Protein AF-K1UH95-F1 (afdb_monomer)

Organism: NCBI:txid408170

InterPro domains:
  IPR018527 Rubredoxin, iron-binding site [PS00202] (100-110)
  IPR019832 Manganese/iron superoxide dismutase, C-terminal [PF02777] (1-65)
  IPR019833 Manganese/iron superoxide dismutase, binding site [PS00088] (32-39)
  IPR024934 Rubredoxin-like domain [PS50903] (68-119)
  IPR024935 Rubredoxin domain [PF00301] (70-116)
  IPR024935 Rubredoxin domain [PR00163] (70-86)
  IPR024935 Rubredoxin domain [PR00163] (100-116)
  IPR024935 Rubredoxin domain [cd00730] (70-117)
  IPR036314 Manganese/iron superoxide dismutase, C-terminal domain superfamily [G3DSA:3.55.40.20] (1-72)
  IPR036314 Manganese/iron superoxide dismutase, C-terminal domain superfamily [SSF54719] (4-67)

Solvent-accessible surface area (backbone atoms only — not comparable to full-atom values)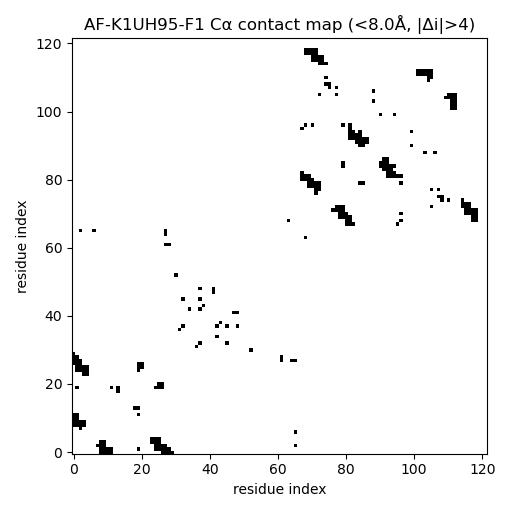: 7630 Å² total; per-residue (Å²): 60,29,23,45,91,86,66,53,76,43,83,72,88,63,68,90,88,56,58,57,58,85,74,66,26,50,76,46,49,85,82,82,83,56,59,92,73,44,34,90,86,41,53,92,39,59,70,59,49,57,56,54,48,70,78,66,62,62,59,66,64,37,43,58,64,74,47,72,72,34,31,29,32,77,88,74,68,49,67,49,39,20,75,61,33,41,64,91,83,70,36,53,60,62,45,47,73,86,75,51,63,84,85,48,47,44,92,88,77,62,48,49,65,86,53,46,41,77,57,80,87,126

Radius of gyration: 19.61 Å; Cα contacts (8 Å, |Δi|>4): 148; chains: 1; bounding box: 41×27×52 Å

Secondary structure (DSSP, 8-state):
-EE-TT--EE----STT--GGGGT-EE------SHHHHHHHHTT-HHHHHHHHHHH--HHHHHHHHSPPPEEETTT--EE-TTT-BGGGTBPTT--GGGS-TT-B-TTT--BGGGEEE----

Sequence (122 aa):
LAADKDGKLQIISESNAGNPMTKGLKPVMTIDVWEHAYYIDYRNRRADFIKSYWELIDWDKVADRIFPRKYHCTACDYVYDPAKGDPESGIAPGTAFEDIPDDWVCPVCGLYKDSFKIVEEK

pLDDT: mean 89.4, std 6.9, range [43.38, 96.25]

Nearest PDB structures (foldseek):
  5ai2-assembly1_A  TM=9.650E-01  e=1.192E-07  Pyrococcus furiosus
  6gpx-assembly1_A  TM=6.307E-01  e=5.463E-08  Homo sapiens
  4xnw-assembly1_A  TM=5.407E-01  e=2.503E-08  Homo sapiens
  6knm-assembly1_B  TM=5.527E-01  e=3.698E-08  Homo sapiens
  7sus-assembly1_A  TM=5.806E-01  e=9.810E-08  Homo sapiens

Foldseek 3Di:
DWAAPVLDDDDDDDPDPDDCVVVRIHDLDDDDQPCVVPCVPQNVNSVVVVVVVVVVDPVVSSCVSRAQWWKAQQPPRDIAGQQPFDVVQPGHHNQHLVNDDQCDADPPPRHTSVRIDTDPPD

Mean predicted aligned error: 7.24 Å

Structure (mmCIF, N/CA/C/O backbone):
data_AF-K1UH95-F1
#
_entry.id   AF-K1UH95-F1
#
loop_
_atom_site.group_PDB
_atom_site.id
_atom_site.type_symbol
_atom_site.label_atom_id
_atom_site.label_alt_id
_atom_site.label_comp_id
_atom_site.label_asym_id
_atom_site.label_entity_id
_atom_site.label_seq_id
_atom_site.pdbx_PDB_ins_code
_atom_site.Cartn_x
_atom_site.Cartn_y
_atom_site.Cartn_z
_atom_site.occupancy
_atom_site.B_iso_or_equiv
_atom_site.auth_seq_id
_atom_site.auth_comp_id
_atom_site.auth_asym_id
_atom_site.auth_atom_id
_atom_site.pdbx_PDB_model_num
ATOM 1 N N . LEU A 1 1 ? 3.788 3.549 -7.316 1.00 93.38 1 LEU A N 1
ATOM 2 C CA . LEU A 1 1 ? 2.508 4.008 -6.734 1.00 93.38 1 LEU A CA 1
ATOM 3 C C . LEU A 1 1 ? 2.734 4.312 -5.263 1.00 93.38 1 LEU A C 1
ATOM 5 O O . LEU A 1 1 ? 3.221 3.445 -4.541 1.00 93.38 1 LEU A O 1
A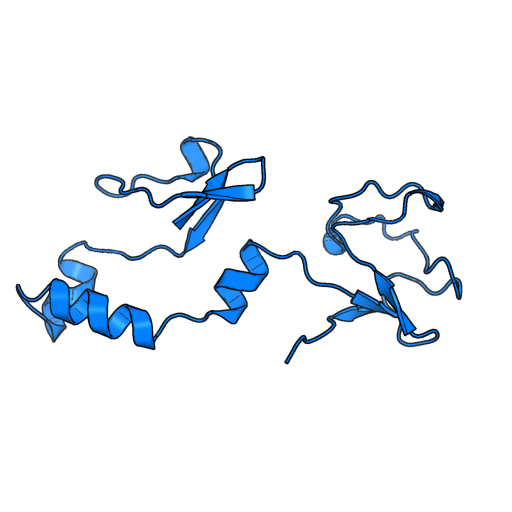TOM 9 N N . ALA A 1 2 ? 2.414 5.523 -4.831 1.00 93.94 2 ALA A N 1
ATOM 10 C CA . ALA A 1 2 ? 2.517 5.937 -3.438 1.00 93.94 2 ALA A CA 1
ATOM 11 C C . ALA A 1 2 ? 1.265 6.719 -3.024 1.00 93.94 2 ALA A C 1
ATOM 13 O O . ALA A 1 2 ? 0.624 7.336 -3.875 1.00 93.94 2 ALA A O 1
ATOM 14 N N . ALA A 1 3 ? 0.935 6.684 -1.738 1.00 93.06 3 ALA A N 1
ATOM 15 C CA . ALA A 1 3 ? -0.131 7.473 -1.134 1.00 93.06 3 ALA A CA 1
ATOM 16 C C . ALA A 1 3 ? 0.466 8.643 -0.341 1.00 93.06 3 ALA A C 1
ATOM 18 O O . ALA A 1 3 ? 1.519 8.490 0.288 1.00 93.06 3 ALA A O 1
ATOM 19 N N . ASP A 1 4 ? -0.182 9.803 -0.380 1.00 90.44 4 ASP A N 1
ATOM 20 C CA . ASP A 1 4 ? 0.096 10.889 0.561 1.00 90.44 4 ASP A CA 1
ATOM 21 C C . ASP A 1 4 ? -0.635 10.682 1.902 1.00 90.44 4 ASP A C 1
ATOM 23 O O . ASP A 1 4 ? -1.256 9.644 2.141 1.00 90.44 4 ASP A O 1
ATOM 27 N N . LYS A 1 5 ? -0.519 11.662 2.806 1.00 84.75 5 LYS A N 1
ATOM 28 C CA . LYS A 1 5 ? -1.142 11.614 4.139 1.00 84.75 5 LYS A CA 1
ATOM 29 C C . LYS A 1 5 ? -2.670 11.637 4.092 1.00 84.75 5 LYS A C 1
ATOM 31 O O . LYS A 1 5 ? -3.293 11.132 5.018 1.00 84.75 5 LYS A O 1
ATOM 36 N N . ASP A 1 6 ? -3.244 12.178 3.023 1.00 84.00 6 ASP A N 1
ATOM 37 C CA . ASP A 1 6 ? -4.690 12.271 2.819 1.00 84.00 6 ASP A CA 1
ATOM 38 C C . ASP A 1 6 ? -5.238 11.023 2.098 1.00 84.00 6 ASP A C 1
ATOM 40 O O . ASP A 1 6 ? -6.423 10.946 1.773 1.00 84.00 6 ASP A O 1
ATOM 44 N N . GLY A 1 7 ? -4.378 10.032 1.824 1.00 83.62 7 GLY A N 1
ATOM 45 C CA . GLY A 1 7 ? -4.732 8.805 1.114 1.00 83.62 7 GLY A CA 1
ATOM 46 C C . GLY A 1 7 ? -4.836 8.975 -0.403 1.00 83.62 7 GLY A C 1
ATOM 47 O O . GLY A 1 7 ? -5.237 8.038 -1.099 1.00 83.62 7 GLY A O 1
ATOM 48 N N . LYS A 1 8 ? -4.455 10.132 -0.958 1.00 89.75 8 LYS A N 1
ATOM 49 C CA . LYS A 1 8 ? -4.472 10.356 -2.403 1.00 89.75 8 LYS A CA 1
ATOM 50 C C . LYS A 1 8 ? -3.315 9.609 -3.055 1.00 89.75 8 LYS A C 1
ATOM 52 O O . LYS A 1 8 ? -2.149 9.728 -2.674 1.00 89.75 8 LYS A O 1
ATOM 57 N N . LEU A 1 9 ? -3.653 8.839 -4.084 1.00 93.38 9 LEU A N 1
ATOM 58 C CA . LEU A 1 9 ? -2.703 8.019 -4.822 1.00 93.38 9 LEU A CA 1
ATOM 59 C C . LEU A 1 9 ? -1.996 8.823 -5.915 1.00 93.38 9 LEU A C 1
ATOM 61 O O . LEU A 1 9 ? -2.620 9.579 -6.662 1.00 93.38 9 LEU A O 1
ATOM 65 N N . GLN A 1 10 ? -0.693 8.596 -6.052 1.00 94.44 10 GLN A N 1
ATOM 66 C CA . GLN A 1 10 ? 0.133 9.175 -7.105 1.00 94.44 10 GLN A CA 1
ATOM 67 C C . GLN A 1 10 ? 1.166 8.184 -7.651 1.00 94.44 10 GLN A C 1
ATOM 69 O O . GLN A 1 10 ? 1.712 7.327 -6.945 1.00 94.44 10 GLN A O 1
ATOM 74 N N . ILE A 1 11 ? 1.448 8.310 -8.946 1.00 94.50 11 ILE A N 1
ATOM 75 C CA . ILE A 1 11 ? 2.534 7.594 -9.611 1.00 94.50 11 ILE A CA 1
ATOM 76 C C . ILE A 1 11 ? 3.754 8.504 -9.581 1.00 94.50 11 ILE A C 1
ATOM 78 O O . ILE A 1 11 ? 3.713 9.616 -10.098 1.00 94.50 11 ILE A O 1
ATOM 82 N N . ILE A 1 12 ? 4.836 8.018 -8.978 1.00 93.56 12 ILE A N 1
ATOM 83 C CA . ILE A 1 12 ? 6.108 8.728 -8.928 1.00 93.56 12 ILE A CA 1
ATOM 84 C C . ILE A 1 12 ? 7.206 7.828 -9.477 1.00 93.56 12 ILE A C 1
ATOM 86 O O . ILE A 1 12 ? 7.197 6.616 -9.247 1.00 93.56 12 ILE A O 1
ATOM 90 N N . SER A 1 13 ? 8.134 8.433 -10.206 1.00 92.75 13 SER A N 1
ATOM 91 C CA . SER A 1 13 ? 9.373 7.810 -10.656 1.00 92.75 13 SER A CA 1
ATOM 92 C C . SER A 1 13 ? 10.528 8.435 -9.890 1.00 92.75 13 SER A C 1
ATOM 94 O O . SER A 1 13 ? 10.665 9.659 -9.884 1.00 92.75 13 SER A O 1
ATOM 96 N N . GLU A 1 14 ? 11.367 7.611 -9.280 1.00 91.56 14 GLU A N 1
ATOM 97 C CA . GLU A 1 14 ? 12.588 8.062 -8.618 1.00 91.56 14 GLU A CA 1
ATOM 98 C C . GLU A 1 14 ? 13.809 7.652 -9.439 1.00 91.56 14 GLU A C 1
ATOM 100 O O . GLU A 1 14 ? 13.784 6.658 -10.167 1.00 91.56 14 GLU A O 1
ATOM 105 N N . SER A 1 15 ? 14.887 8.425 -9.325 1.00 90.62 15 SER A N 1
ATOM 106 C CA . SER A 1 15 ? 16.181 8.031 -9.868 1.00 90.62 15 SER A CA 1
ATOM 107 C C . SER A 1 15 ? 16.915 7.121 -8.887 1.00 90.62 15 SER A C 1
ATOM 109 O O . SER A 1 15 ? 16.811 7.257 -7.665 1.00 90.62 15 SER A O 1
ATOM 111 N N . ASN A 1 16 ? 17.708 6.205 -9.436 1.00 90.75 16 ASN A N 1
ATOM 112 C CA . ASN A 1 16 ? 18.525 5.263 -8.682 1.00 90.75 16 ASN A CA 1
ATOM 113 C C . ASN A 1 16 ? 17.710 4.470 -7.636 1.00 90.75 16 ASN A C 1
ATOM 115 O O . ASN A 1 16 ? 16.731 3.826 -7.994 1.00 90.75 16 ASN A O 1
ATOM 119 N N . ALA A 1 17 ? 18.121 4.515 -6.366 1.00 88.69 17 ALA A N 1
ATOM 120 C CA . ALA A 1 17 ? 17.435 3.903 -5.226 1.00 88.69 17 ALA A CA 1
ATOM 121 C C . ALA A 1 17 ? 16.612 4.932 -4.423 1.00 88.69 17 ALA A C 1
ATOM 123 O O . ALA A 1 17 ? 16.483 4.824 -3.201 1.00 88.69 17 ALA A O 1
ATOM 124 N N . GLY A 1 18 ? 16.110 5.980 -5.085 1.00 90.44 18 GLY A N 1
ATOM 125 C CA . GLY A 1 18 ? 15.267 6.982 -4.441 1.00 90.44 18 GLY A CA 1
ATOM 126 C C . GLY A 1 18 ? 14.015 6.356 -3.822 1.00 90.44 18 GLY A C 1
ATOM 127 O O . GLY A 1 18 ? 13.445 5.399 -4.345 1.00 90.44 18 GLY A O 1
ATOM 128 N N . ASN A 1 19 ? 13.603 6.887 -2.670 1.00 91.50 19 ASN A N 1
ATOM 129 C CA . ASN A 1 19 ? 12.582 6.274 -1.830 1.00 91.50 19 ASN A CA 1
ATOM 130 C C . ASN A 1 19 ? 11.461 7.279 -1.503 1.00 91.50 19 ASN A C 1
ATOM 132 O O . ASN A 1 19 ? 11.744 8.283 -0.848 1.00 91.50 19 ASN A O 1
ATOM 136 N N . PRO A 1 20 ? 10.196 7.008 -1.885 1.00 92.75 20 PRO A N 1
ATOM 137 C CA . PRO A 1 20 ? 9.051 7.876 -1.589 1.00 92.75 20 PRO A CA 1
ATOM 138 C C . PRO A 1 20 ? 8.899 8.233 -0.101 1.00 92.75 20 PRO A C 1
ATOM 140 O O . PRO A 1 20 ? 8.401 9.311 0.228 1.00 92.75 20 PRO A O 1
ATOM 143 N N . MET A 1 21 ? 9.353 7.359 0.803 1.00 92.44 21 MET A N 1
ATOM 144 C CA . MET A 1 21 ? 9.249 7.568 2.250 1.00 92.44 21 MET A CA 1
ATOM 145 C C . MET A 1 21 ? 10.025 8.799 2.728 1.00 92.44 21 MET A C 1
ATOM 147 O O . MET A 1 21 ?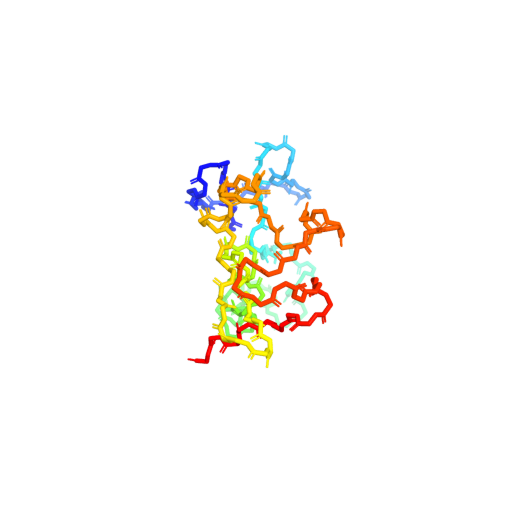 9.594 9.456 3.672 1.00 92.44 21 MET A O 1
ATOM 151 N N . THR A 1 22 ? 11.115 9.185 2.053 1.00 92.69 22 THR A N 1
ATOM 152 C CA . THR A 1 22 ? 11.868 10.407 2.402 1.00 92.69 22 THR A CA 1
ATOM 153 C C . THR A 1 22 ? 11.083 11.686 2.105 1.00 92.69 22 THR A C 1
ATOM 155 O O . THR A 1 22 ? 11.399 12.742 2.646 1.00 92.69 22 THR A O 1
ATOM 158 N N . LYS A 1 23 ? 10.030 11.588 1.284 1.00 90.88 23 LYS A N 1
ATOM 159 C CA . LYS A 1 23 ? 9.104 12.675 0.934 1.00 90.88 23 LYS A CA 1
ATOM 160 C C . LYS A 1 23 ? 7.802 12.609 1.744 1.00 90.88 23 LYS A C 1
ATOM 162 O O . LYS A 1 23 ? 6.847 13.309 1.423 1.00 90.88 23 LYS A O 1
ATOM 167 N N . GLY A 1 24 ? 7.747 11.762 2.777 1.00 91.19 24 GLY A N 1
ATOM 168 C CA . GLY A 1 24 ? 6.559 11.571 3.611 1.00 91.19 24 GLY A CA 1
ATOM 169 C C . GLY A 1 24 ? 5.422 10.818 2.915 1.00 91.19 24 GLY A C 1
ATOM 170 O O . GLY A 1 24 ? 4.276 10.934 3.342 1.00 91.19 24 GLY A O 1
ATOM 171 N N . LEU A 1 25 ? 5.725 10.078 1.844 1.00 93.38 25 LEU A N 1
ATOM 172 C CA . LEU A 1 25 ? 4.755 9.273 1.109 1.00 93.38 25 LEU A CA 1
ATOM 173 C C . LEU A 1 25 ? 4.828 7.810 1.539 1.00 93.38 25 LEU A C 1
ATOM 175 O O . LEU A 1 25 ? 5.914 7.271 1.765 1.00 93.38 25 LEU A O 1
ATOM 179 N N . LYS A 1 26 ? 3.679 7.138 1.571 1.00 91.62 26 LYS A N 1
ATOM 180 C CA . LYS A 1 26 ? 3.593 5.700 1.825 1.00 91.62 26 LYS A CA 1
ATOM 181 C C . LYS A 1 26 ? 3.722 4.941 0.498 1.00 91.62 26 LYS A C 1
ATOM 183 O O . LYS A 1 26 ? 2.836 5.072 -0.349 1.00 91.62 26 LYS A O 1
ATOM 188 N N . PRO A 1 27 ? 4.789 4.158 0.262 1.00 93.62 27 PRO A N 1
ATOM 189 C CA . PRO A 1 27 ? 4.888 3.327 -0.933 1.00 93.62 27 PRO A CA 1
ATOM 190 C C . PRO A 1 27 ? 3.840 2.210 -0.882 1.00 93.62 27 PRO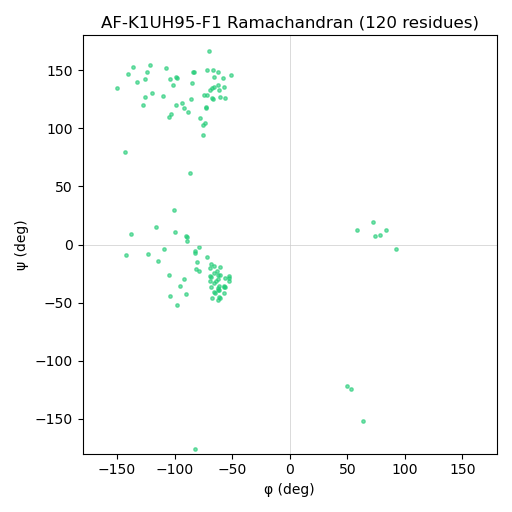 A C 1
ATOM 192 O O . PRO A 1 27 ? 3.765 1.454 0.084 1.00 93.62 27 PRO A O 1
ATOM 195 N N . VAL A 1 28 ? 3.034 2.108 -1.936 1.00 94.06 28 VAL A N 1
ATOM 196 C CA . VAL A 1 28 ? 1.949 1.121 -2.039 1.00 94.06 28 VAL A CA 1
ATOM 197 C C . VAL A 1 28 ? 2.340 -0.021 -2.978 1.00 94.06 28 VAL A C 1
ATOM 199 O O . VAL A 1 28 ? 2.134 -1.191 -2.668 1.00 94.06 28 VAL A O 1
ATOM 202 N N . MET A 1 29 ? 2.936 0.316 -4.121 1.00 94.75 29 MET A N 1
ATOM 203 C CA . MET A 1 29 ? 3.410 -0.639 -5.121 1.00 94.75 29 MET A CA 1
ATOM 204 C C . MET A 1 29 ? 4.616 -0.046 -5.845 1.00 94.75 29 MET A C 1
ATOM 206 O O . MET A 1 29 ? 4.578 1.117 -6.268 1.00 94.75 29 MET A O 1
ATOM 210 N N . THR A 1 30 ? 5.660 -0.850 -6.020 1.00 94.25 30 THR A N 1
ATOM 211 C CA . THR A 1 30 ? 6.924 -0.436 -6.636 1.00 94.25 30 THR A CA 1
ATOM 212 C C . THR A 1 30 ? 7.341 -1.460 -7.681 1.00 94.25 30 THR A C 1
ATOM 214 O O . THR A 1 30 ? 7.212 -2.662 -7.459 1.00 94.25 30 THR A O 1
ATOM 217 N N . ILE A 1 31 ? 7.858 -0.967 -8.802 1.00 95.12 31 ILE A N 1
ATOM 218 C CA . ILE A 1 31 ? 8.487 -1.767 -9.848 1.00 95.12 31 ILE A CA 1
ATOM 219 C C . ILE A 1 31 ? 9.932 -1.298 -10.002 1.00 95.12 31 ILE A C 1
ATOM 221 O O . ILE A 1 31 ? 10.181 -0.096 -10.109 1.00 95.12 31 ILE A O 1
ATOM 225 N N . ASP A 1 32 ? 10.871 -2.240 -9.991 1.00 94.94 32 ASP A N 1
ATOM 226 C CA . ASP A 1 32 ? 12.268 -1.960 -10.303 1.00 94.94 32 ASP A CA 1
ATOM 227 C C . ASP A 1 32 ? 12.482 -2.034 -11.819 1.00 94.94 32 ASP A C 1
ATOM 229 O O . ASP A 1 32 ? 12.134 -3.022 -12.461 1.00 94.94 32 ASP A O 1
ATOM 233 N N . VAL A 1 33 ? 13.026 -0.963 -12.396 1.00 94.44 33 VAL A N 1
ATOM 234 C CA . VAL A 1 33 ? 13.296 -0.829 -13.835 1.00 94.44 33 VAL A CA 1
ATOM 235 C C . VAL A 1 33 ? 14.790 -0.694 -14.144 1.00 94.44 33 VAL A C 1
ATOM 237 O O . VAL A 1 33 ? 15.155 -0.310 -15.264 1.00 94.44 33 VAL A O 1
ATOM 240 N N . TRP A 1 34 ? 15.664 -1.011 -13.187 1.00 94.75 34 TRP A N 1
ATOM 241 C CA . TRP A 1 34 ? 17.086 -1.204 -13.452 1.00 94.75 34 TRP A CA 1
ATOM 242 C C . TRP A 1 34 ? 17.295 -2.430 -14.339 1.00 94.75 34 TRP A C 1
ATOM 244 O O . TRP A 1 34 ? 16.591 -3.429 -14.221 1.00 94.75 34 TRP A O 1
ATOM 254 N N . GLU A 1 35 ? 18.279 -2.374 -15.240 1.00 94.69 35 GLU A N 1
ATOM 255 C CA . GLU A 1 35 ? 18.516 -3.464 -16.196 1.00 94.69 35 GLU A CA 1
ATOM 256 C C . GLU A 1 35 ? 18.748 -4.801 -15.482 1.00 94.69 35 GLU A C 1
ATOM 258 O O . GLU A 1 35 ? 18.211 -5.816 -15.909 1.00 94.69 35 GLU A O 1
ATOM 263 N N . HIS A 1 36 ? 19.428 -4.819 -14.333 1.00 95.12 36 HIS A N 1
ATOM 264 C CA . HIS A 1 36 ? 19.647 -6.062 -13.587 1.00 95.12 36 HIS A CA 1
ATOM 265 C C . HIS A 1 36 ? 18.356 -6.770 -13.132 1.00 95.12 36 HIS A C 1
ATOM 267 O O . HIS A 1 36 ? 18.410 -7.964 -12.856 1.00 95.12 36 HIS A O 1
ATOM 273 N N . ALA A 1 37 ? 17.210 -6.081 -13.082 1.00 94.62 37 ALA A N 1
ATOM 274 C CA . ALA A 1 37 ? 15.938 -6.668 -12.672 1.00 94.62 37 ALA A CA 1
ATOM 275 C C . ALA A 1 37 ? 15.269 -7.493 -13.787 1.00 94.62 37 ALA A C 1
ATOM 277 O O . ALA A 1 37 ? 14.456 -8.361 -13.490 1.00 94.62 37 ALA A O 1
ATOM 278 N N . TYR A 1 38 ? 15.596 -7.240 -15.063 1.00 95.94 38 TYR A N 1
ATOM 279 C CA . TYR A 1 38 ? 14.907 -7.879 -16.197 1.00 95.94 38 TYR A CA 1
ATOM 280 C C . TYR A 1 38 ? 15.798 -8.264 -17.382 1.00 95.94 38 TYR A C 1
ATOM 282 O O . TYR A 1 38 ? 15.330 -8.927 -18.309 1.00 95.94 38 TYR A O 1
ATOM 290 N N . TYR A 1 39 ? 17.070 -7.862 -17.416 1.00 95.25 39 TYR A N 1
ATOM 291 C CA . TYR A 1 39 ? 17.899 -8.007 -18.615 1.00 95.25 39 TYR A CA 1
ATOM 292 C C . TYR A 1 39 ? 18.135 -9.469 -19.002 1.00 95.25 39 TYR A C 1
ATOM 294 O O . TYR A 1 39 ? 18.243 -9.759 -20.194 1.00 95.25 39 TYR A O 1
ATOM 302 N N . ILE A 1 40 ? 18.185 -10.394 -18.035 1.00 95.62 40 ILE A N 1
ATOM 303 C CA . ILE A 1 40 ? 18.387 -11.830 -18.292 1.00 95.62 40 ILE A CA 1
ATOM 304 C C . ILE A 1 40 ? 17.237 -12.419 -19.126 1.00 95.62 40 ILE A C 1
ATOM 306 O O . ILE A 1 40 ? 17.513 -13.156 -20.074 1.00 95.62 40 ILE A O 1
ATOM 310 N N . ASP A 1 41 ? 15.994 -12.017 -18.869 1.00 94.69 41 ASP A N 1
ATOM 311 C CA . ASP A 1 41 ? 14.817 -12.563 -19.557 1.00 94.69 41 ASP A CA 1
ATOM 312 C C . ASP A 1 41 ? 14.381 -11.700 -20.754 1.00 94.69 41 ASP A C 1
ATOM 314 O O . ASP A 1 41 ? 13.983 -12.202 -21.809 1.00 94.69 41 ASP A O 1
ATOM 318 N N . TYR A 1 42 ? 14.513 -10.376 -20.634 1.00 95.31 42 TYR A N 1
ATOM 319 C CA . TYR A 1 42 ? 13.933 -9.420 -21.582 1.00 95.31 42 TYR A CA 1
ATOM 320 C C . TYR A 1 42 ? 14.969 -8.614 -22.377 1.00 95.31 42 TYR A C 1
ATOM 322 O O . TYR A 1 42 ? 14.615 -8.028 -23.403 1.00 95.31 42 TYR A O 1
ATOM 330 N N . ARG A 1 43 ? 16.250 -8.609 -21.980 1.00 95.12 43 ARG A N 1
ATOM 331 C CA . ARG A 1 43 ? 17.313 -7.771 -22.577 1.00 95.12 43 ARG A CA 1
ATOM 332 C C . ARG A 1 43 ? 16.858 -6.305 -22.662 1.00 95.12 43 ARG A C 1
ATOM 334 O O . ARG A 1 43 ? 16.484 -5.721 -21.654 1.00 95.12 43 ARG A O 1
ATOM 341 N N . ASN A 1 44 ? 16.837 -5.715 -23.855 1.00 94.31 44 ASN A N 1
ATOM 342 C CA . ASN A 1 44 ? 16.401 -4.339 -24.107 1.00 94.31 44 ASN A CA 1
ATOM 343 C C . ASN A 1 44 ? 14.868 -4.157 -24.138 1.00 94.31 44 ASN A C 1
ATOM 345 O O . ASN A 1 44 ? 14.388 -3.033 -24.299 1.00 94.31 44 ASN A O 1
ATOM 349 N N . ARG A 1 45 ? 14.075 -5.226 -23.988 1.00 95.94 45 ARG A N 1
ATOM 350 C CA . ARG A 1 45 ? 12.604 -5.193 -24.081 1.00 95.94 45 ARG A CA 1
ATOM 351 C C . ARG A 1 45 ? 11.948 -4.847 -22.743 1.00 95.94 45 ARG A C 1
ATOM 353 O O . ARG A 1 45 ? 11.157 -5.613 -22.202 1.00 95.94 45 ARG A O 1
ATOM 360 N N . ARG A 1 46 ? 12.241 -3.657 -22.211 1.00 95.25 46 ARG A N 1
ATOM 361 C CA . ARG A 1 46 ? 11.660 -3.176 -20.940 1.00 95.25 46 ARG A CA 1
ATOM 362 C C . ARG A 1 46 ? 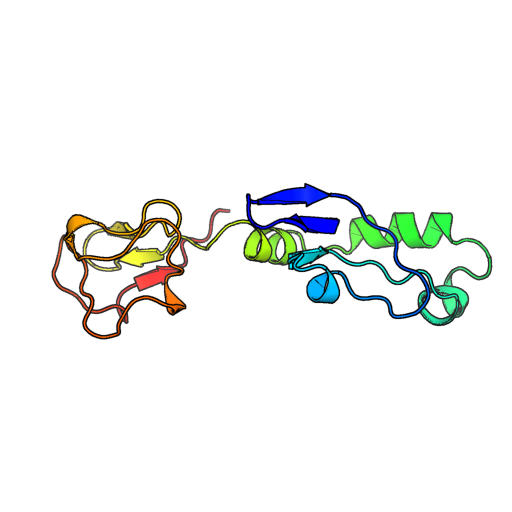10.125 -3.170 -20.947 1.00 95.25 46 ARG A C 1
ATOM 364 O O . ARG A 1 46 ? 9.509 -3.455 -19.928 1.00 95.25 46 ARG A O 1
ATOM 371 N N . ALA A 1 47 ? 9.510 -2.842 -22.084 1.00 95.94 47 ALA A N 1
ATOM 372 C CA . ALA A 1 47 ? 8.054 -2.816 -22.211 1.00 95.94 47 ALA A CA 1
ATOM 373 C C . ALA A 1 47 ? 7.420 -4.199 -21.969 1.00 95.94 47 ALA A C 1
ATOM 375 O O . ALA A 1 47 ? 6.404 -4.285 -21.283 1.00 95.94 47 ALA A O 1
ATOM 376 N N . ASP A 1 48 ? 8.056 -5.269 -22.459 1.00 96.12 48 ASP A N 1
ATOM 377 C CA . ASP A 1 48 ? 7.592 -6.646 -22.256 1.00 96.12 48 ASP A CA 1
ATOM 378 C C . ASP A 1 48 ? 7.682 -7.043 -20.773 1.00 96.12 48 ASP A C 1
ATOM 380 O O . ASP A 1 48 ? 6.738 -7.617 -20.236 1.00 96.12 48 ASP A O 1
ATOM 384 N N . PHE A 1 49 ? 8.764 -6.657 -20.085 1.00 96.25 49 PHE A N 1
ATOM 385 C CA . PHE A 1 49 ? 8.916 -6.861 -18.639 1.00 96.25 49 PHE A CA 1
ATOM 386 C C . PHE A 1 49 ? 7.823 -6.148 -17.828 1.00 96.25 49 PHE A C 1
ATOM 388 O O . PHE A 1 49 ? 7.213 -6.737 -16.936 1.00 96.25 49 PHE A O 1
ATOM 395 N N . ILE A 1 50 ? 7.534 -4.882 -18.149 1.00 95.38 50 ILE A N 1
ATOM 396 C CA . ILE A 1 50 ? 6.465 -4.135 -17.472 1.00 95.38 50 ILE A CA 1
ATOM 397 C C . ILE A 1 50 ? 5.115 -4.817 -17.718 1.00 95.38 50 ILE A C 1
ATOM 399 O O . ILE A 1 50 ? 4.297 -4.890 -16.807 1.00 95.38 50 ILE A O 1
ATOM 403 N N . LYS A 1 51 ? 4.882 -5.353 -18.922 1.00 96.06 51 LYS A N 1
ATOM 404 C CA . LYS A 1 51 ? 3.660 -6.100 -19.228 1.00 96.06 51 LYS A CA 1
ATOM 405 C C . LYS A 1 51 ? 3.533 -7.357 -18.362 1.00 96.06 51 LYS A C 1
ATOM 407 O O . LYS A 1 51 ? 2.479 -7.538 -17.764 1.00 96.06 51 LYS A O 1
ATOM 412 N N . SER A 1 52 ? 4.591 -8.163 -18.236 1.00 95.25 52 SER A N 1
ATOM 413 C CA . SER A 1 52 ? 4.564 -9.355 -17.375 1.00 95.25 52 SER A CA 1
ATOM 414 C C . SER A 1 52 ? 4.421 -9.009 -15.895 1.00 95.25 52 SER A C 1
ATOM 416 O O . SER A 1 52 ? 3.786 -9.743 -15.149 1.00 95.25 52 SER A O 1
ATOM 418 N N . TYR A 1 53 ? 4.982 -7.879 -15.457 1.00 95.00 53 TYR A N 1
ATOM 419 C CA . TYR A 1 53 ? 4.857 -7.430 -14.072 1.00 95.00 53 TYR A CA 1
ATOM 420 C C . TYR A 1 53 ? 3.388 -7.278 -13.661 1.00 95.00 53 TYR A C 1
ATOM 422 O O . TYR A 1 53 ? 3.021 -7.733 -12.583 1.00 95.00 53 TYR A O 1
ATOM 430 N N . TRP A 1 54 ? 2.531 -6.726 -14.529 1.00 94.75 54 TRP A N 1
ATOM 431 C CA . TRP A 1 54 ? 1.100 -6.566 -14.237 1.00 94.75 54 TRP A CA 1
ATOM 432 C C . TRP A 1 54 ? 0.364 -7.884 -13.973 1.00 94.75 54 TRP A C 1
ATOM 434 O O . TRP A 1 54 ? -0.628 -7.882 -13.248 1.00 94.75 54 TRP A O 1
ATOM 444 N N . GLU A 1 55 ? 0.852 -8.995 -14.524 1.00 94.56 55 GLU A N 1
ATOM 445 C CA . GLU A 1 55 ? 0.279 -10.333 -14.331 1.00 94.56 55 GLU A CA 1
ATOM 446 C C . GLU A 1 55 ? 0.715 -10.972 -13.000 1.00 94.56 55 GLU A C 1
ATOM 448 O O . GLU A 1 55 ? 0.103 -11.938 -12.553 1.00 94.56 55 GLU A O 1
ATOM 453 N N . LEU A 1 56 ? 1.756 -10.433 -12.355 1.00 93.69 56 LEU A N 1
ATOM 454 C CA . LEU A 1 56 ? 2.385 -10.998 -11.155 1.00 93.69 56 LEU A CA 1
ATOM 455 C C . LEU A 1 56 ? 2.124 -10.187 -9.879 1.00 93.69 56 LEU A C 1
ATOM 457 O O . LEU A 1 56 ? 2.576 -10.579 -8.803 1.00 93.69 56 LEU A O 1
ATOM 461 N N . ILE A 1 57 ? 1.441 -9.045 -9.979 1.00 94.88 57 ILE A N 1
ATOM 462 C CA . ILE A 1 57 ? 1.147 -8.210 -8.812 1.00 94.88 57 ILE A CA 1
ATOM 463 C C . ILE A 1 57 ? 0.187 -8.950 -7.878 1.00 94.88 57 ILE A C 1
ATOM 465 O O . ILE A 1 57 ? -0.926 -9.309 -8.257 1.00 94.88 57 ILE A O 1
ATOM 469 N N . ASP A 1 58 ? 0.606 -9.087 -6.623 1.00 94.38 58 ASP A N 1
ATOM 470 C CA . ASP A 1 58 ? -0.270 -9.456 -5.516 1.00 94.38 58 ASP A CA 1
ATOM 471 C C . ASP A 1 58 ? -1.132 -8.242 -5.131 1.00 94.38 58 ASP A C 1
ATOM 473 O O . ASP A 1 58 ? -0.705 -7.345 -4.391 1.00 94.38 58 ASP A O 1
ATOM 477 N N . TRP A 1 59 ? -2.335 -8.188 -5.704 1.00 90.88 59 TRP A N 1
ATOM 478 C CA . TRP A 1 59 ? -3.278 -7.094 -5.488 1.00 90.88 59 TRP A CA 1
ATOM 479 C C . TRP A 1 59 ? -3.833 -7.055 -4.066 1.00 90.88 59 TRP A C 1
ATOM 481 O O . TRP A 1 59 ? -4.090 -5.957 -3.573 1.00 90.88 59 TRP A O 1
ATOM 491 N N . ASP A 1 60 ? -3.918 -8.193 -3.378 1.00 88.12 60 ASP A N 1
ATOM 492 C CA . ASP A 1 60 ? -4.368 -8.252 -1.985 1.00 88.12 60 ASP A CA 1
ATOM 493 C C . ASP A 1 60 ? -3.369 -7.522 -1.084 1.00 88.12 60 ASP A C 1
ATOM 495 O O . ASP A 1 60 ? -3.744 -6.696 -0.251 1.00 88.12 60 ASP A O 1
ATOM 499 N N . LYS A 1 61 ? -2.065 -7.704 -1.323 1.00 88.62 61 LYS A N 1
ATOM 500 C CA . LYS A 1 61 ? -1.018 -6.955 -0.608 1.00 88.62 61 LYS A CA 1
ATOM 501 C C . LYS A 1 61 ? -0.969 -5.481 -0.973 1.00 88.62 61 LYS A C 1
ATOM 503 O O . LYS A 1 61 ? -0.551 -4.660 -0.154 1.00 88.62 61 LYS A O 1
ATOM 508 N N . VAL A 1 62 ? -1.319 -5.118 -2.202 1.00 91.56 62 VAL A N 1
ATOM 509 C CA . VAL A 1 62 ? -1.455 -3.707 -2.596 1.00 91.56 62 VAL A CA 1
ATOM 510 C C . VAL A 1 62 ? -2.640 -3.081 -1.859 1.00 91.56 62 VAL A C 1
ATOM 512 O O . VAL A 1 62 ? -2.483 -2.007 -1.276 1.00 91.56 62 VAL A O 1
ATOM 515 N N . ALA A 1 63 ? -3.779 -3.773 -1.818 1.00 87.69 63 ALA A N 1
ATOM 516 C CA . ALA A 1 63 ? -4.981 -3.357 -1.109 1.00 87.69 63 ALA A CA 1
ATOM 517 C C . ALA A 1 63 ? -4.736 -3.231 0.400 1.00 87.69 63 ALA A C 1
ATOM 519 O O . ALA A 1 63 ? -5.046 -2.180 0.948 1.00 87.69 63 ALA A O 1
ATOM 520 N N . ASP A 1 64 ? -4.069 -4.198 1.040 1.00 83.81 64 ASP A N 1
ATOM 521 C CA . ASP A 1 64 ? -3.684 -4.166 2.465 1.00 83.81 64 ASP A CA 1
ATOM 522 C C . ASP A 1 64 ? -2.922 -2.886 2.861 1.00 83.81 64 ASP A C 1
ATOM 524 O O . ASP A 1 64 ? -2.980 -2.421 4.000 1.00 83.81 64 ASP A O 1
ATOM 528 N N . ARG A 1 65 ? -2.152 -2.310 1.929 1.00 85.62 65 ARG A N 1
ATOM 529 C CA . ARG A 1 65 ? -1.380 -1.082 2.176 1.00 85.62 65 ARG A CA 1
ATOM 530 C C . ARG A 1 65 ? -2.225 0.184 2.057 1.00 85.62 65 ARG A C 1
ATOM 532 O O . ARG A 1 65 ? -1.803 1.214 2.591 1.00 85.62 65 ARG A O 1
ATOM 539 N N . ILE A 1 66 ? -3.365 0.132 1.371 1.00 83.62 66 ILE A N 1
ATOM 540 C CA . ILE A 1 66 ? -4.289 1.262 1.187 1.00 83.62 66 ILE A CA 1
ATOM 541 C C . ILE A 1 66 ? -5.440 1.176 2.188 1.00 83.62 66 ILE A C 1
ATOM 543 O O . ILE A 1 66 ? -5.724 2.147 2.885 1.00 83.62 66 ILE A O 1
ATOM 547 N N . PHE A 1 67 ? -6.095 0.021 2.244 1.00 78.44 67 PHE A N 1
ATOM 548 C CA . PHE A 1 67 ? -7.294 -0.218 3.021 1.00 78.44 67 PHE A CA 1
ATOM 549 C C . PHE A 1 67 ? -6.922 -0.910 4.327 1.00 78.44 67 PHE A C 1
ATOM 551 O O . PHE A 1 67 ? -6.350 -2.003 4.312 1.00 78.44 67 PHE A O 1
ATOM 558 N N . PRO A 1 68 ? -7.225 -0.292 5.472 1.00 74.50 68 PRO A N 1
ATOM 559 C CA . PRO A 1 68 ? -7.004 -0.944 6.741 1.00 74.50 68 PRO A CA 1
ATOM 560 C C . PRO A 1 68 ? -8.002 -2.105 6.873 1.00 74.50 68 PRO A C 1
ATOM 562 O O . PRO A 1 68 ? -9.190 -1.972 6.574 1.00 74.50 68 PRO A O 1
ATOM 565 N N . ARG A 1 69 ? -7.497 -3.272 7.279 1.00 80.75 69 ARG A N 1
ATOM 566 C CA . ARG A 1 69 ? -8.298 -4.497 7.386 1.00 80.75 69 ARG A CA 1
ATOM 567 C C . ARG A 1 69 ? -9.415 -4.312 8.408 1.00 80.75 69 ARG A C 1
ATOM 569 O O . ARG A 1 69 ? -9.180 -3.780 9.491 1.00 80.75 69 ARG A O 1
ATOM 576 N N . LYS A 1 70 ? -10.614 -4.783 8.078 1.00 86.31 70 LYS A N 1
ATOM 577 C CA . LYS A 1 70 ? -11.728 -4.855 9.027 1.00 86.31 70 LYS A CA 1
ATOM 578 C C . LYS A 1 70 ? -11.609 -6.122 9.860 1.00 86.31 70 LYS A C 1
ATOM 580 O O . LYS A 1 70 ? -11.135 -7.151 9.375 1.00 86.31 70 LYS A O 1
ATOM 585 N N . TYR A 1 71 ? -12.069 -6.052 11.099 1.00 89.88 71 TYR A N 1
ATOM 586 C CA . TYR A 1 71 ? -11.989 -7.161 12.044 1.00 89.88 71 TYR A CA 1
ATOM 587 C C . TYR A 1 71 ? -13.376 -7.456 12.593 1.00 89.88 71 TYR A C 1
ATOM 589 O O . TYR A 1 71 ? -14.024 -6.549 13.096 1.00 89.88 71 TYR A O 1
ATOM 597 N N . HIS A 1 72 ? -13.838 -8.702 12.521 1.00 91.75 72 HIS A N 1
ATOM 598 C CA . HIS A 1 72 ? -15.110 -9.110 13.109 1.00 91.75 72 HIS A CA 1
ATOM 599 C C . HIS A 1 72 ? -14.887 -9.836 14.435 1.00 91.75 72 HIS A C 1
ATOM 601 O O . HIS A 1 72 ? -13.990 -10.673 14.564 1.00 91.75 72 HIS A O 1
ATOM 607 N N . CYS A 1 73 ? -15.714 -9.519 15.423 1.00 92.12 73 CYS A N 1
ATOM 608 C CA . CYS A 1 73 ? -15.767 -10.221 16.691 1.00 92.12 73 CYS A CA 1
ATOM 609 C C . CYS A 1 73 ? -16.406 -11.594 16.483 1.00 92.12 73 CYS A C 1
ATOM 611 O O . CYS A 1 73 ? -17.512 -11.699 15.958 1.00 92.12 73 CYS A O 1
ATOM 613 N N . THR A 1 74 ? -15.743 -12.646 16.954 1.00 90.62 74 THR A N 1
ATOM 614 C CA . THR A 1 74 ? -16.217 -14.029 16.783 1.00 90.62 74 THR A CA 1
ATOM 615 C C . THR A 1 74 ? -17.443 -14.399 17.625 1.00 90.62 74 THR A C 1
ATOM 617 O O . THR A 1 74 ? -18.021 -15.456 17.394 1.00 90.62 74 THR A O 1
ATOM 620 N N . ALA A 1 75 ? -17.847 -13.563 18.590 1.00 90.88 75 ALA A N 1
ATOM 621 C CA . ALA A 1 75 ? -18.971 -13.859 19.484 1.00 90.88 75 ALA A CA 1
ATOM 622 C C . ALA A 1 75 ? -20.263 -13.088 19.181 1.00 90.88 75 ALA A C 1
ATOM 624 O O . ALA A 1 75 ? -21.338 -13.548 19.555 1.00 90.88 75 ALA A O 1
ATOM 625 N N . CYS A 1 76 ? -20.171 -11.907 18.565 1.00 90.38 76 CYS A N 1
ATOM 626 C CA . CYS A 1 76 ? -21.323 -11.016 18.367 1.00 90.38 76 CYS A CA 1
ATOM 627 C C . CYS A 1 76 ? -21.382 -10.366 16.979 1.00 90.38 76 CYS A C 1
ATOM 629 O O . CYS A 1 76 ? -22.173 -9.447 16.778 1.00 90.38 76 CYS A O 1
ATOM 631 N N . ASP A 1 77 ? -20.519 -10.795 16.054 1.00 85.50 77 ASP A N 1
ATOM 632 C CA . ASP A 1 77 ? -20.426 -10.308 14.670 1.00 85.50 77 ASP A CA 1
ATOM 633 C C . ASP A 1 77 ? -20.164 -8.798 14.515 1.00 85.50 77 ASP A C 1
ATOM 635 O O . ASP A 1 77 ? -20.244 -8.251 13.414 1.00 85.50 77 ASP A O 1
ATOM 639 N N . TYR A 1 78 ? -19.794 -8.103 15.597 1.00 90.19 78 TYR A N 1
ATOM 640 C CA . TYR A 1 78 ? -19.377 -6.705 15.535 1.00 90.19 78 TYR A CA 1
ATOM 641 C C . TYR A 1 78 ? -18.147 -6.549 14.636 1.00 90.19 78 TYR A C 1
ATOM 643 O O . TYR A 1 78 ? -17.131 -7.200 14.873 1.00 90.19 78 TYR A O 1
ATOM 651 N N . VAL A 1 79 ? -18.213 -5.657 13.646 1.00 90.75 79 VAL A N 1
ATOM 652 C CA . VAL A 1 79 ? -17.097 -5.3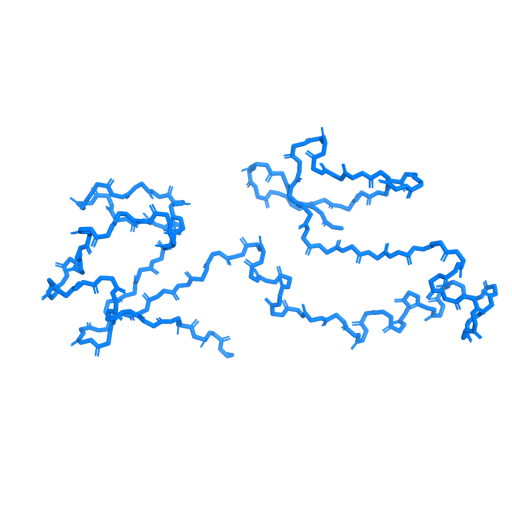68 12.738 1.00 90.75 79 VAL A CA 1
ATOM 653 C C . VAL A 1 79 ? -16.435 -4.052 13.129 1.00 90.75 79 VAL A C 1
ATOM 655 O O . VAL A 1 79 ? -17.016 -2.983 12.955 1.00 90.75 79 VAL A O 1
ATOM 658 N N . TYR A 1 80 ? -15.195 -4.132 13.602 1.00 88.94 80 TYR A N 1
ATOM 659 C CA . TYR A 1 80 ? -14.319 -2.981 13.737 1.00 88.94 80 TYR A CA 1
ATOM 660 C C . TYR A 1 80 ? -13.836 -2.534 12.356 1.00 88.94 80 TYR A C 1
ATOM 662 O O . TYR A 1 80 ? -13.145 -3.273 11.645 1.00 88.94 80 TYR A O 1
ATOM 670 N N . ASP A 1 81 ? -14.204 -1.309 11.995 1.00 88.06 81 ASP A N 1
ATOM 671 C CA . ASP A 1 81 ? -13.729 -0.613 10.807 1.00 88.06 81 ASP A CA 1
ATOM 672 C C . ASP A 1 81 ? -12.711 0.454 11.239 1.00 88.06 81 ASP A C 1
ATOM 674 O O . ASP A 1 81 ? -13.114 1.463 11.825 1.00 88.06 81 ASP A O 1
ATOM 678 N N . PRO A 1 82 ? -11.410 0.282 10.940 1.00 86.56 82 PRO A N 1
ATOM 679 C CA . PRO A 1 82 ? -10.385 1.251 11.312 1.00 86.56 82 PRO A CA 1
ATOM 680 C C . PRO A 1 82 ? -10.654 2.661 10.784 1.00 86.56 82 PRO A C 1
ATOM 682 O O . PRO A 1 82 ? -10.252 3.624 11.423 1.00 86.56 82 PRO A O 1
ATOM 685 N N . ALA A 1 83 ? -11.354 2.820 9.653 1.00 82.38 83 ALA A N 1
ATOM 686 C CA . ALA A 1 83 ? -11.691 4.144 9.130 1.00 82.38 83 ALA A CA 1
ATOM 687 C C . ALA A 1 83 ? -12.724 4.873 10.003 1.00 82.38 83 ALA A C 1
ATOM 689 O O . ALA A 1 83 ? -12.734 6.102 10.042 1.00 82.38 83 ALA A O 1
ATOM 690 N N . LYS A 1 84 ? -13.576 4.128 10.715 1.00 84.88 84 LYS A N 1
ATOM 691 C CA . LYS A 1 84 ? -14.547 4.674 11.674 1.00 84.88 84 LYS A CA 1
ATOM 692 C C . LYS A 1 84 ? -13.983 4.742 13.091 1.00 84.88 84 LYS A C 1
ATOM 694 O O . LYS A 1 84 ? -14.370 5.636 13.838 1.00 84.88 84 LYS A O 1
ATOM 699 N N . GLY A 1 85 ? -13.063 3.841 13.433 1.00 86.38 85 GLY A N 1
ATOM 700 C CA . GLY A 1 85 ? -12.581 3.677 14.800 1.00 86.38 85 GLY A CA 1
ATOM 701 C C . GLY A 1 85 ? -13.701 3.214 15.733 1.00 86.38 85 GLY A C 1
ATOM 702 O O . GLY A 1 85 ? -14.664 2.576 15.303 1.00 86.38 85 GLY A O 1
ATOM 703 N N . ASP A 1 86 ? -13.581 3.568 17.009 1.00 86.38 86 ASP A N 1
ATOM 704 C CA . ASP A 1 86 ? -14.619 3.380 18.028 1.00 86.38 86 ASP A CA 1
ATOM 705 C C . ASP A 1 86 ? -14.612 4.578 19.002 1.00 86.38 86 ASP A C 1
ATOM 707 O O . ASP A 1 86 ? -14.021 4.504 20.085 1.00 86.38 86 ASP A O 1
ATOM 711 N N . PRO A 1 87 ? -15.219 5.718 18.610 1.00 85.50 87 PRO A N 1
ATOM 712 C CA . PRO A 1 87 ? -15.178 6.946 19.403 1.00 85.50 87 PRO A CA 1
ATOM 713 C C . PRO A 1 87 ? -15.841 6.822 20.777 1.00 85.50 87 PRO A C 1
ATOM 715 O O . PRO A 1 87 ? -15.462 7.556 21.689 1.00 85.50 87 PRO A O 1
ATOM 718 N N . GLU A 1 88 ? -16.809 5.913 20.941 1.00 83.38 88 GLU A N 1
ATOM 719 C CA . GLU A 1 88 ? -17.481 5.685 22.227 1.00 83.38 88 GLU A CA 1
ATOM 720 C C . GLU A 1 88 ? -16.527 5.061 23.249 1.00 83.38 88 GLU A C 1
ATOM 722 O O . GLU A 1 88 ? -16.527 5.458 24.414 1.00 83.38 88 GLU A O 1
ATOM 727 N N . SER A 1 89 ? -15.646 4.169 22.793 1.00 81.94 89 SER A N 1
ATOM 728 C CA . SER A 1 89 ? -14.584 3.572 23.614 1.00 81.94 89 SER A CA 1
ATOM 729 C C . SER A 1 89 ? -13.278 4.381 23.608 1.00 81.94 89 SER A C 1
ATOM 731 O O . SER A 1 89 ? -12.272 3.930 24.153 1.00 81.94 89 SER A O 1
ATOM 733 N N . GLY A 1 90 ? -13.257 5.571 22.992 1.00 84.62 90 GLY A N 1
ATOM 734 C CA . GLY A 1 90 ? -12.083 6.451 22.940 1.00 84.62 90 GLY A CA 1
ATOM 735 C C . GLY A 1 90 ? -11.066 6.138 21.835 1.00 84.62 90 GLY A C 1
ATOM 736 O O . GLY A 1 90 ? -9.969 6.698 21.845 1.00 84.62 90 GLY A O 1
ATOM 737 N N . ILE A 1 91 ? -11.410 5.289 20.863 1.00 88.12 91 ILE A N 1
ATOM 738 C CA . ILE A 1 91 ? -10.570 4.980 19.701 1.00 88.12 91 ILE A CA 1
ATOM 739 C C . ILE A 1 91 ? -10.911 5.931 18.552 1.00 88.12 91 ILE A C 1
ATOM 741 O O . ILE A 1 91 ? -12.026 5.934 18.027 1.00 88.12 91 ILE A O 1
ATOM 745 N N . ALA A 1 92 ? -9.941 6.743 18.140 1.00 86.75 92 ALA A N 1
ATOM 746 C CA . ALA A 1 92 ? -10.138 7.709 17.068 1.00 86.75 92 ALA A CA 1
ATOM 747 C C . ALA A 1 92 ? -10.376 7.028 15.699 1.00 86.75 92 ALA A C 1
ATOM 749 O O . ALA A 1 92 ? -9.830 5.956 15.424 1.00 86.75 92 ALA A O 1
ATOM 750 N N . PRO A 1 93 ? -11.146 7.661 14.795 1.00 86.75 93 PRO A N 1
ATOM 751 C CA . PRO A 1 93 ? -11.214 7.236 13.402 1.00 86.75 93 PRO A CA 1
ATOM 752 C C . PRO A 1 93 ? -9.822 7.239 12.757 1.00 86.75 93 PRO A C 1
ATOM 754 O O . PRO A 1 93 ? -9.051 8.185 12.922 1.00 86.75 93 PRO A O 1
ATOM 757 N N . GLY A 1 94 ? -9.506 6.190 12.005 1.00 80.75 94 GLY A N 1
ATOM 758 C CA . GLY A 1 94 ? -8.203 5.979 11.374 1.00 80.75 94 GLY A CA 1
ATOM 759 C C . GLY A 1 94 ? -7.215 5.153 12.203 1.00 80.75 94 GLY A C 1
ATOM 760 O O . GLY A 1 94 ? -6.133 4.853 11.700 1.00 80.75 94 GLY A O 1
ATOM 761 N N . THR A 1 95 ? -7.553 4.755 13.435 1.00 85.12 95 THR A N 1
ATOM 762 C CA . THR A 1 95 ? -6.696 3.887 14.255 1.00 85.12 95 THR A CA 1
ATOM 763 C C . THR A 1 95 ? -6.705 2.457 13.712 1.00 85.12 95 THR A C 1
ATOM 765 O O . THR A 1 95 ? -7.749 1.797 13.669 1.00 85.12 95 THR A O 1
ATOM 768 N N . ALA A 1 96 ? -5.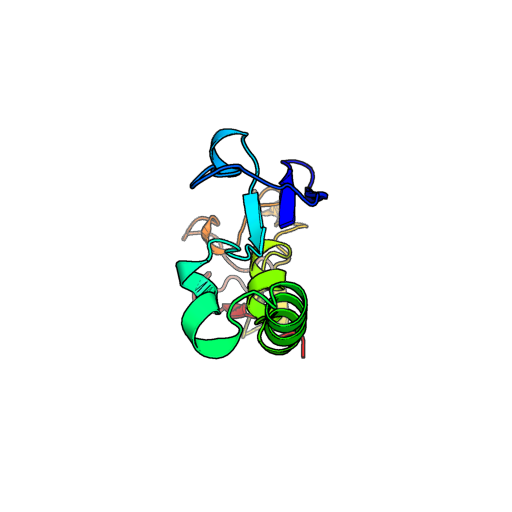539 1.955 13.295 1.00 83.88 96 ALA A N 1
ATOM 769 C CA . ALA A 1 96 ? -5.401 0.567 12.871 1.00 83.88 96 ALA A CA 1
ATOM 770 C C . ALA A 1 96 ? -5.721 -0.374 14.038 1.00 83.88 96 ALA A C 1
ATOM 772 O O . ALA A 1 96 ? -5.448 -0.054 15.190 1.00 83.88 96 ALA A O 1
ATOM 773 N N . PHE A 1 97 ? -6.266 -1.557 13.746 1.00 86.19 97 PHE A N 1
ATOM 774 C CA . PHE A 1 97 ? -6.597 -2.527 14.795 1.00 86.19 97 PHE A CA 1
ATOM 775 C C . PHE A 1 97 ? -5.378 -2.897 15.651 1.00 86.19 97 PHE A C 1
ATOM 777 O O . PHE A 1 97 ? -5.489 -3.060 16.857 1.00 86.19 97 PHE A O 1
ATOM 784 N N . GLU A 1 98 ? -4.194 -2.964 15.045 1.00 83.50 98 GLU A N 1
ATOM 785 C CA . GLU A 1 98 ? -2.922 -3.217 15.730 1.00 83.50 98 GLU A CA 1
ATOM 786 C C . GLU A 1 98 ? -2.587 -2.129 16.762 1.00 83.50 98 GLU A C 1
ATOM 788 O O . GLU A 1 98 ? -2.135 -2.469 17.851 1.00 83.50 98 GLU A O 1
ATOM 793 N N . ASP A 1 99 ? -2.926 -0.870 16.474 1.00 86.31 99 ASP A N 1
ATOM 794 C CA . ASP A 1 99 ? -2.656 0.298 17.322 1.00 86.31 99 ASP A CA 1
ATOM 795 C C . ASP A 1 99 ? -3.693 0.497 18.446 1.00 86.31 99 ASP A C 1
ATOM 797 O O . ASP A 1 99 ? -3.535 1.384 19.287 1.00 86.31 99 ASP A O 1
ATOM 801 N N . ILE A 1 100 ? -4.767 -0.301 18.473 1.00 88.44 100 ILE A N 1
ATOM 802 C CA . ILE A 1 100 ? -5.753 -0.267 19.561 1.00 88.44 100 ILE A CA 1
ATOM 803 C C . ILE A 1 100 ? -5.099 -0.783 20.856 1.00 88.44 100 ILE A C 1
ATOM 805 O O . ILE A 1 100 ? -4.471 -1.847 20.812 1.00 88.44 100 ILE A O 1
ATOM 809 N N . PRO A 1 101 ? -5.292 -0.106 22.003 1.00 89.50 101 PRO A N 1
ATOM 810 C CA . PRO A 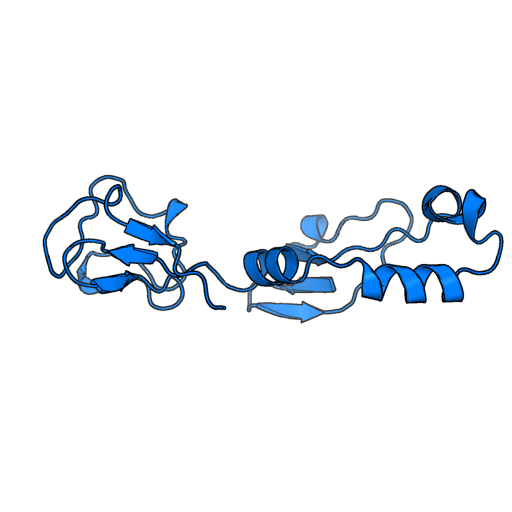1 101 ? -4.868 -0.592 23.314 1.00 89.50 101 PRO A CA 1
ATOM 811 C C . PRO A 1 101 ? -5.332 -2.025 23.634 1.00 89.50 101 PRO A C 1
ATOM 813 O O . PRO A 1 101 ? -6.424 -2.438 23.246 1.00 89.50 101 PRO A O 1
ATOM 816 N N . ASP A 1 102 ? -4.518 -2.789 24.368 1.00 86.50 102 ASP A N 1
ATOM 817 C CA . ASP A 1 102 ? -4.824 -4.191 24.713 1.00 86.50 102 ASP A CA 1
ATOM 818 C C . ASP A 1 102 ? -5.998 -4.338 25.699 1.00 86.50 102 ASP A C 1
ATOM 820 O O . ASP A 1 102 ? -6.605 -5.405 25.793 1.00 86.50 102 ASP A O 1
ATOM 824 N N . ASP A 1 103 ? -6.325 -3.274 26.435 1.00 87.88 103 ASP A N 1
ATOM 825 C CA . ASP A 1 103 ? -7.467 -3.195 27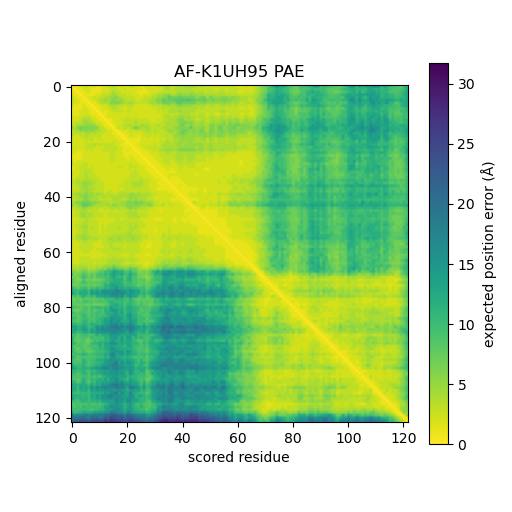.349 1.00 87.88 103 ASP A CA 1
ATOM 826 C C . ASP A 1 103 ? -8.786 -2.862 26.640 1.00 87.88 103 ASP A C 1
ATOM 828 O O . ASP A 1 103 ? -9.849 -2.942 27.261 1.00 87.88 103 ASP A O 1
ATOM 832 N N . TRP A 1 104 ? -8.746 -2.530 25.346 1.00 91.38 104 TRP A N 1
ATOM 833 C CA . TRP A 1 104 ? -9.957 -2.340 24.563 1.00 91.38 104 TRP A CA 1
ATOM 834 C C . TRP A 1 104 ? -10.725 -3.657 24.425 1.00 91.38 104 TRP A C 1
ATOM 836 O O . TRP A 1 104 ? -10.179 -4.724 24.119 1.00 91.38 104 TRP A O 1
ATOM 846 N N . VAL A 1 105 ? -12.035 -3.550 24.616 1.00 92.56 105 VAL A N 1
ATOM 847 C CA . VAL A 1 105 ? -12.982 -4.653 24.511 1.00 92.56 105 VAL A CA 1
ATOM 848 C C . VAL A 1 105 ? -14.030 -4.337 23.459 1.00 92.56 105 VAL A C 1
ATOM 850 O O . VAL A 1 105 ? -14.339 -3.180 23.185 1.00 92.56 105 VAL A O 1
ATOM 853 N N . CYS A 1 106 ? -14.622 -5.379 22.885 1.00 91.38 106 CYS A N 1
ATOM 854 C CA . CYS A 1 106 ? -15.733 -5.233 21.963 1.00 91.38 106 CYS A CA 1
ATOM 855 C C . CYS A 1 106 ? -16.883 -4.456 22.635 1.00 91.38 106 CYS A C 1
ATOM 857 O O . CYS A 1 106 ? -17.382 -4.918 23.666 1.00 91.38 106 CYS A O 1
ATOM 859 N N . PRO A 1 107 ? -17.386 -3.363 22.033 1.00 89.31 107 PRO A N 1
ATOM 860 C CA . PRO A 1 107 ? -18.440 -2.540 22.634 1.00 89.31 107 PRO A CA 1
ATOM 861 C C . PRO A 1 107 ? -19.784 -3.275 22.761 1.00 89.31 107 PRO A C 1
ATOM 863 O O . PRO A 1 107 ? -20.641 -2.882 23.546 1.00 89.31 107 PRO A O 1
ATOM 866 N N . VAL A 1 108 ? -19.976 -4.364 22.006 1.00 89.31 108 VAL A N 1
ATOM 867 C CA . VAL A 1 108 ? -21.223 -5.145 22.003 1.00 89.31 108 VAL A CA 1
ATOM 868 C C . VAL A 1 108 ? -21.209 -6.277 23.035 1.00 89.31 108 VAL A C 1
ATOM 870 O O . VAL A 1 108 ? -22.218 -6.506 23.696 1.00 89.31 108 VAL A O 1
ATOM 873 N N . CYS A 1 109 ? -20.096 -7.010 23.174 1.00 91.38 109 CYS A N 1
ATOM 874 C CA . CYS A 1 109 ? -20.043 -8.225 24.005 1.00 91.38 109 CYS A CA 1
ATOM 875 C C . CYS A 1 109 ? -18.987 -8.216 25.119 1.00 91.38 109 CYS A C 1
ATOM 877 O O . CYS A 1 109 ? -18.977 -9.129 25.941 1.00 91.38 109 CYS A O 1
ATOM 879 N N . GLY A 1 110 ? -18.097 -7.223 25.156 1.00 89.69 110 GLY A N 1
ATOM 880 C CA . GLY A 1 110 ? -17.062 -7.099 26.184 1.00 89.69 110 GLY A CA 1
ATOM 881 C C . GLY A 1 110 ? -15.889 -8.077 26.062 1.00 89.69 110 GLY A C 1
ATOM 882 O O . GLY A 1 110 ? -15.061 -8.127 26.967 1.00 89.69 110 GLY A O 1
ATOM 883 N N . LEU A 1 111 ? -15.791 -8.857 24.978 1.00 90.50 111 LEU A N 1
ATOM 884 C CA . LEU A 1 111 ? -14.615 -9.694 24.725 1.00 90.50 111 LEU A CA 1
ATOM 885 C C . LEU A 1 111 ? -13.401 -8.860 24.330 1.00 90.50 111 LEU A C 1
ATOM 887 O O . LEU A 1 111 ? -13.528 -7.817 23.690 1.00 90.50 111 LEU A O 1
ATOM 891 N N . TYR A 1 112 ? -12.226 -9.375 24.667 1.00 90.12 112 TYR A N 1
ATOM 892 C CA . TYR A 1 112 ? -10.955 -8.749 24.344 1.00 90.12 112 TYR A CA 1
ATOM 893 C C . TYR A 1 112 ? -10.634 -8.808 22.846 1.00 90.12 112 TYR A C 1
ATOM 895 O O . TYR A 1 112 ? -11.234 -9.544 22.054 1.00 90.12 112 TYR A O 1
ATOM 903 N N . LYS A 1 113 ? -9.632 -8.012 22.469 1.00 87.62 113 LYS A N 1
ATOM 904 C CA . LYS A 1 113 ? -9.068 -7.900 21.119 1.00 87.62 113 LYS A CA 1
ATOM 905 C C . LYS A 1 113 ? -8.645 -9.246 20.505 1.00 87.62 113 LYS A C 1
ATOM 907 O O . LYS A 1 113 ? -8.681 -9.400 19.288 1.00 87.62 113 LYS A O 1
ATOM 912 N N . ASP A 1 114 ? -8.291 -10.229 21.331 1.00 89.62 114 ASP A N 1
ATOM 913 C CA . ASP A 1 114 ? -7.896 -11.584 20.916 1.00 89.62 114 ASP A CA 1
ATOM 914 C C . ASP A 1 114 ? -9.011 -12.376 20.210 1.00 89.62 114 ASP A C 1
ATOM 916 O O . ASP A 1 114 ? -8.747 -13.290 19.427 1.00 89.62 114 ASP A O 1
ATOM 920 N N . SER A 1 115 ? -10.263 -11.998 20.455 1.00 90.31 115 SER A N 1
ATOM 921 C CA . SER A 1 115 ? -11.457 -12.680 19.964 1.00 90.31 115 SER A CA 1
ATOM 922 C C . SER A 1 115 ? -11.921 -12.151 18.602 1.00 90.31 115 SER A C 1
ATOM 924 O O . SER A 1 115 ? -12.993 -12.532 18.115 1.00 90.31 115 SER A O 1
ATOM 926 N N . PHE A 1 116 ? -11.132 -11.276 17.974 1.00 91.44 116 PHE A N 1
ATOM 927 C CA . PHE A 1 116 ? -11.393 -10.709 16.656 1.00 91.44 116 PHE A CA 1
ATOM 928 C C . PHE A 1 116 ? -10.623 -11.439 15.557 1.00 91.44 116 PHE A C 1
ATOM 930 O O . PHE A 1 116 ? -9.465 -11.823 15.715 1.00 91.44 116 PHE A O 1
ATOM 937 N N . LYS A 1 117 ? -11.262 -11.584 14.397 1.00 89.50 117 LYS A N 1
ATOM 938 C CA . LYS A 1 117 ? -10.658 -12.157 13.191 1.00 89.50 117 LYS A CA 1
ATOM 939 C C . LYS A 1 117 ? -10.762 -11.189 12.027 1.00 89.50 117 LYS A C 1
ATOM 941 O O . LYS A 1 117 ? -11.722 -10.432 11.918 1.00 89.50 117 LYS A O 1
ATOM 946 N N . ILE A 1 118 ? -9.780 -11.241 11.135 1.00 86.69 118 ILE A N 1
ATOM 947 C CA . ILE A 1 118 ? -9.780 -10.443 9.908 1.00 86.69 118 ILE A CA 1
ATOM 948 C C . ILE A 1 118 ? -10.998 -10.836 9.069 1.00 86.69 118 ILE A C 1
ATOM 950 O O . ILE A 1 118 ? -11.291 -12.020 8.893 1.00 86.69 118 ILE A O 1
ATOM 954 N N . VAL A 1 119 ? -11.723 -9.837 8.578 1.00 82.75 119 VAL A N 1
ATOM 955 C CA . VAL A 1 119 ? -12.754 -10.033 7.561 1.00 82.75 119 VAL A CA 1
ATOM 956 C C . VAL A 1 119 ? -12.034 -10.196 6.228 1.00 82.75 119 VAL A C 1
ATOM 958 O O . VAL A 1 119 ? -11.453 -9.242 5.714 1.00 82.75 119 VAL A O 1
ATOM 961 N N . GLU A 1 120 ? -12.032 -11.411 5.688 1.00 71.06 120 GLU A N 1
ATOM 962 C CA . GLU A 1 120 ? -11.603 -11.644 4.310 1.00 71.06 120 GLU A CA 1
ATOM 963 C C . GLU A 1 120 ? -12.729 -11.163 3.382 1.00 71.06 120 GLU A C 1
ATOM 965 O O . GLU A 1 120 ? -13.762 -11.822 3.257 1.00 71.06 120 GLU A O 1
ATOM 970 N N . GLU A 1 121 ? -12.569 -9.987 2.770 1.00 58.47 121 GLU A N 1
ATOM 971 C CA . GLU A 1 121 ? -13.412 -9.584 1.640 1.00 58.47 121 GLU A CA 1
ATOM 972 C C . GLU A 1 121 ? -12.959 -10.419 0.424 1.00 58.47 121 GLU A C 1
ATOM 974 O O . GLU A 1 121 ? -11.864 -10.215 -0.095 1.00 58.47 121 GLU A O 1
ATOM 979 N N . LYS A 1 122 ? -13.757 -11.431 0.053 1.00 43.38 122 LYS A N 1
ATOM 980 C CA . LYS A 1 122 ? -13.574 -12.248 -1.161 1.00 43.38 122 LYS A CA 1
ATOM 981 C C . LYS A 1 122 ? -14.225 -11.609 -2.378 1.00 43.38 122 LYS A C 1
ATOM 983 O O . LYS A 1 122 ? -15.328 -11.040 -2.213 1.00 43.38 122 LYS A O 1
#